Protein AF-A0A2Y9C8X8-F1 (afdb_monomer)

InterPro domains:
  IPR003369 Sec-independent protein translocase protein TatA/B/E [PF02416] (18-62)
  IPR006312 Sec-independe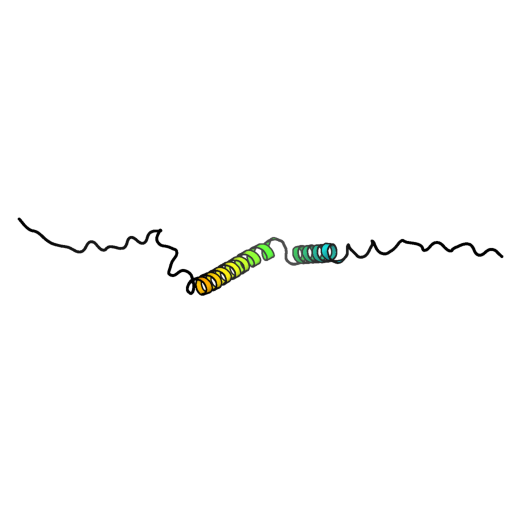nt protein translocase protein TatA/E [MF_00236] (16-81)

Solvent-accessible surface area (backbone atoms only — not comparable to full-atom values): 5957 Å² total; per-residue (Å²): 141,86,82,74,85,81,76,79,83,87,77,77,84,88,70,68,82,67,49,68,67,57,48,55,50,52,50,53,52,55,49,41,66,75,61,32,71,70,55,52,53,54,52,50,53,56,51,47,52,51,52,51,52,49,51,49,53,53,54,46,66,63,30,71,80,69,49,89,81,75,75,93,81,81,87,81,90,78,78,80,93,72,80,87,80,90,82,134

Radius of gyration: 32.61 Å; Cα contacts (8 Å, |Δi|>4): 4; chains: 1; bounding box: 114×44×56 Å

Sequence (88 aa):
MDQGPVRPLSGSIQMLNNIGLPGLLLIAVVVLVLFGRGKISSLMGEVGKGITAFKKGVSDGAKDDDEALADGTAARDVTPEAKEKDKV

pLDDT: mean 74.0, std 16.64, range [45.53, 95.5]

Mean predicted aligned error: 17.93 Å

Organism: NCBI:txid475081

Secondary structure (DSSP, 8-state):
-----------STTSSTTSHHHHHHHHHHHHHHHHHHHHHHHHHHHHHHHHHHHHHHHHHHTTTTT-TTS---S--------------

Foldseek 3Di:
DDDPDDDDPPDDPPPPVPCPVVVVVVVVVVCCVVCPPVNVVVVCVVVVVVVVVVVVVVVVVVCVVPPPPPDDDDDDPDDDPDDDDDDD

Structure (mmCIF, N/CA/C/O backbone):
data_AF-A0A2Y9C8X8-F1
#
_entry.id   AF-A0A2Y9C8X8-F1
#
loop_
_atom_site.group_PDB
_atom_site.id
_atom_site.type_symbol
_atom_site.label_atom_id
_atom_site.label_alt_id
_atom_site.label_comp_id
_atom_site.label_asym_id
_atom_site.label_entity_id
_atom_site.label_seq_id
_atom_site.pdbx_PDB_ins_code
_atom_site.Cartn_x
_atom_site.Cartn_y
_atom_site.Cartn_z
_atom_site.occupancy
_atom_site.B_iso_or_equiv
_atom_site.auth_seq_id
_atom_site.auth_comp_id
_atom_site.auth_asym_id
_atom_site.auth_atom_id
_atom_site.pdbx_PDB_model_num
ATOM 1 N N . MET A 1 1 ? 66.321 -11.878 -1.738 1.00 65.00 1 MET A N 1
ATOM 2 C CA . MET A 1 1 ? 65.643 -10.873 -0.902 1.00 65.00 1 MET A CA 1
ATOM 3 C C . MET A 1 1 ? 65.028 -9.856 -1.841 1.00 65.00 1 MET A C 1
ATOM 5 O O . MET A 1 1 ? 65.796 -9.130 -2.444 1.00 65.00 1 MET A O 1
ATOM 9 N N . ASP A 1 2 ? 63.715 -9.905 -2.059 1.00 66.56 2 ASP A N 1
ATOM 10 C CA . ASP A 1 2 ? 62.833 -8.727 -2.148 1.00 66.56 2 ASP A CA 1
ATOM 11 C C . ASP A 1 2 ? 61.417 -9.217 -2.492 1.00 66.56 2 ASP A C 1
ATOM 13 O O . ASP A 1 2 ? 61.094 -9.518 -3.636 1.00 66.56 2 ASP A O 1
ATOM 17 N N . GLN A 1 3 ? 60.597 -9.402 -1.463 1.00 58.78 3 GLN A N 1
ATOM 18 C CA . GLN A 1 3 ? 59.149 -9.542 -1.597 1.00 58.78 3 GLN A CA 1
ATOM 19 C C . GLN A 1 3 ? 58.584 -8.405 -0.754 1.00 58.78 3 GLN A C 1
ATOM 21 O O . GLN A 1 3 ? 58.366 -8.558 0.449 1.00 58.78 3 GLN A O 1
ATOM 26 N N . GLY A 1 4 ? 58.479 -7.224 -1.366 1.00 73.50 4 GLY A N 1
ATOM 27 C CA . GLY 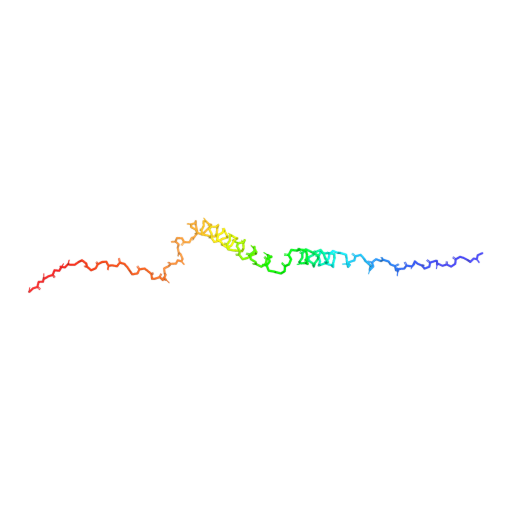A 1 4 ? 57.878 -6.053 -0.738 1.00 73.50 4 GLY A CA 1
ATOM 28 C C . GLY A 1 4 ? 56.428 -6.319 -0.302 1.00 73.50 4 GLY A C 1
ATOM 29 O O . GLY A 1 4 ? 55.785 -7.251 -0.794 1.00 73.50 4 GLY A O 1
ATOM 30 N N . PRO A 1 5 ? 55.888 -5.515 0.630 1.00 75.50 5 PRO A N 1
ATOM 31 C CA . PRO A 1 5 ? 54.563 -5.736 1.191 1.00 75.50 5 PRO A CA 1
ATOM 32 C C . PRO A 1 5 ? 53.486 -5.643 0.105 1.00 75.50 5 PRO A C 1
ATOM 34 O O . PRO A 1 5 ? 53.240 -4.585 -0.480 1.00 75.50 5 PRO A O 1
ATOM 37 N N . VAL A 1 6 ? 52.820 -6.770 -0.143 1.00 72.75 6 VAL A N 1
ATOM 38 C CA . VAL A 1 6 ? 51.627 -6.854 -0.986 1.00 72.75 6 VAL A CA 1
ATOM 39 C C . VAL A 1 6 ? 50.527 -5.982 -0.376 1.00 72.75 6 VAL A C 1
ATOM 41 O O . VAL A 1 6 ? 49.993 -6.273 0.693 1.00 72.75 6 VAL A O 1
ATOM 44 N N . ARG A 1 7 ? 50.209 -4.860 -1.032 1.00 74.69 7 ARG A N 1
ATOM 45 C CA . ARG A 1 7 ? 49.106 -3.987 -0.611 1.00 74.69 7 ARG A CA 1
ATOM 46 C C . ARG A 1 7 ? 47.786 -4.754 -0.749 1.00 74.69 7 ARG A C 1
ATOM 48 O O . ARG A 1 7 ? 47.523 -5.261 -1.841 1.00 74.69 7 ARG A O 1
ATOM 55 N N . PRO A 1 8 ? 46.929 -4.819 0.285 1.00 68.62 8 PRO A N 1
ATOM 56 C CA . PRO A 1 8 ? 45.600 -5.375 0.110 1.00 68.62 8 PRO A CA 1
ATOM 57 C C . PRO A 1 8 ? 44.780 -4.438 -0.784 1.00 68.62 8 PRO A C 1
ATOM 59 O O . PRO A 1 8 ? 44.681 -3.234 -0.533 1.00 68.62 8 PRO A O 1
ATOM 62 N N . LEU A 1 9 ? 44.192 -5.006 -1.837 1.00 68.44 9 LEU A N 1
ATOM 63 C CA . LEU A 1 9 ? 43.161 -4.374 -2.655 1.00 68.44 9 LEU A CA 1
ATOM 64 C C . LEU A 1 9 ? 41.925 -4.135 -1.775 1.00 68.44 9 LEU A C 1
ATOM 66 O O . LEU A 1 9 ? 41.026 -4.968 -1.689 1.00 68.44 9 LEU A O 1
ATOM 70 N N . SER A 1 10 ? 41.896 -2.988 -1.095 1.00 68.19 10 SER A N 1
ATOM 71 C CA . SER A 1 10 ? 40.689 -2.461 -0.460 1.00 68.19 10 SER A CA 1
ATOM 72 C C . SER A 1 10 ? 39.751 -1.961 -1.555 1.00 68.19 10 SER A C 1
ATOM 74 O O . SER A 1 10 ? 39.782 -0.802 -1.959 1.00 68.19 10 SER A O 1
ATOM 76 N N . GLY A 1 11 ? 38.959 -2.870 -2.105 1.00 67.38 11 GLY A N 1
ATOM 77 C CA . GLY A 1 11 ? 37.958 -2.534 -3.101 1.00 67.38 11 GLY A CA 1
ATOM 78 C C . GLY A 1 11 ? 37.051 -3.718 -3.328 1.00 67.38 11 GLY A C 1
ATOM 79 O O . GLY A 1 11 ? 37.401 -4.566 -4.136 1.00 67.38 11 GLY A O 1
ATOM 80 N N . SER A 1 12 ? 35.935 -3.791 -2.589 1.00 65.50 12 SER A N 1
ATOM 81 C CA . SER A 1 12 ? 34.736 -4.590 -2.939 1.00 65.50 12 SER A CA 1
ATOM 82 C C . SER A 1 12 ? 33.596 -4.560 -1.906 1.00 65.50 12 SER A C 1
ATOM 84 O O . SER A 1 12 ? 32.566 -5.178 -2.141 1.00 65.50 12 SER A O 1
ATOM 86 N N . ILE A 1 13 ? 33.695 -3.843 -0.779 1.00 59.03 13 ILE A N 1
ATOM 87 C CA . ILE A 1 13 ? 32.636 -3.891 0.261 1.00 59.03 13 ILE A CA 1
ATOM 88 C C . ILE A 1 13 ? 31.615 -2.736 0.130 1.00 59.03 13 ILE A C 1
ATOM 90 O O . ILE A 1 13 ? 3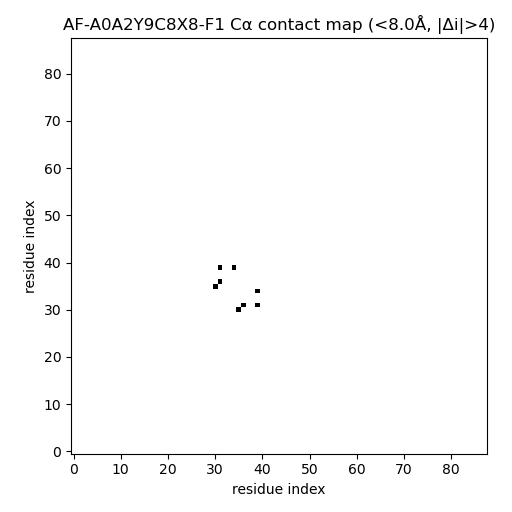0.666 -2.635 0.899 1.00 59.03 13 ILE A O 1
ATOM 94 N N . GLN A 1 14 ? 31.719 -1.907 -0.915 1.00 57.72 14 GLN A N 1
ATOM 95 C CA . GLN A 1 14 ? 30.770 -0.817 -1.198 1.00 57.72 14 GLN A CA 1
ATOM 96 C C . GLN A 1 14 ? 29.847 -1.096 -2.400 1.00 57.72 14 GLN A C 1
ATOM 98 O O . GLN A 1 14 ? 29.412 -0.178 -3.080 1.00 57.72 14 GLN A O 1
ATOM 103 N N . MET A 1 15 ? 29.548 -2.369 -2.684 1.00 61.16 15 MET A N 1
ATOM 104 C CA . MET A 1 15 ? 28.577 -2.779 -3.720 1.00 61.16 15 MET A CA 1
ATOM 105 C C . MET A 1 15 ? 27.314 -3.437 -3.130 1.00 61.16 15 MET A C 1
ATOM 107 O O . MET A 1 15 ? 26.310 -3.573 -3.821 1.00 61.16 15 MET A O 1
ATOM 111 N N . LEU A 1 16 ? 27.325 -3.814 -1.844 1.00 57.84 16 LEU A N 1
ATOM 112 C CA . LEU A 1 16 ? 26.256 -4.614 -1.224 1.00 57.84 16 LEU A CA 1
ATOM 113 C C . LEU A 1 16 ? 25.180 -3.782 -0.500 1.00 57.84 16 LEU A C 1
ATOM 115 O O . LEU A 1 16 ? 24.079 -4.264 -0.254 1.00 57.84 16 LEU A O 1
ATOM 119 N N . ASN A 1 17 ? 25.468 -2.514 -0.195 1.00 60.28 17 ASN A N 1
ATOM 120 C CA . ASN A 1 17 ? 24.535 -1.619 0.505 1.00 60.28 17 ASN A CA 1
ATOM 121 C C . ASN A 1 17 ? 23.347 -1.193 -0.391 1.00 60.28 17 ASN A C 1
ATOM 123 O O . ASN A 1 17 ? 22.299 -0.781 0.091 1.00 60.28 17 ASN A O 1
ATOM 127 N N . ASN A 1 18 ? 23.457 -1.373 -1.710 1.00 62.94 18 ASN A N 1
ATOM 128 C CA . ASN A 1 18 ? 22.454 -0.912 -2.669 1.00 62.94 18 ASN A CA 1
ATOM 129 C C . ASN A 1 18 ? 21.471 -2.006 -3.138 1.00 62.94 18 ASN A C 1
ATOM 131 O O . ASN A 1 18 ? 20.857 -1.858 -4.187 1.00 62.94 18 ASN A O 1
ATOM 135 N N . ILE A 1 19 ? 21.331 -3.126 -2.420 1.00 70.56 19 ILE A N 1
ATOM 136 C CA . ILE A 1 19 ? 20.457 -4.239 -2.855 1.00 70.56 19 ILE A CA 1
ATOM 137 C C . ILE A 1 19 ? 19.117 -4.264 -2.105 1.00 70.56 19 ILE A C 1
ATOM 139 O O . ILE A 1 19 ? 18.093 -4.581 -2.705 1.00 70.56 19 ILE A O 1
ATOM 143 N N . GLY A 1 20 ? 19.085 -3.875 -0.827 1.00 75.25 20 GLY A N 1
ATOM 144 C CA . GLY A 1 20 ? 17.869 -3.977 -0.010 1.00 75.25 20 GLY A CA 1
ATOM 145 C C . GLY A 1 20 ? 16.759 -3.015 -0.442 1.00 75.25 20 GLY A C 1
ATOM 146 O O . GLY A 1 20 ? 15.667 -3.436 -0.821 1.00 75.25 20 GLY A O 1
ATOM 147 N N . LEU A 1 21 ? 17.043 -1.710 -0.412 1.00 85.62 21 LEU A N 1
ATOM 148 C CA . LEU A 1 21 ? 16.053 -0.679 -0.740 1.00 85.62 21 LEU A CA 1
ATOM 149 C C . LEU A 1 21 ? 15.741 -0.598 -2.252 1.00 85.62 21 LEU A C 1
ATOM 151 O O . LEU A 1 21 ? 14.561 -0.536 -2.602 1.00 85.62 21 LEU A O 1
ATOM 155 N N . PRO A 1 22 ? 16.732 -0.666 -3.169 1.00 87.06 22 PRO A N 1
ATOM 156 C CA . PRO A 1 22 ? 16.462 -0.588 -4.610 1.00 87.06 22 PRO A CA 1
ATOM 157 C C . PRO A 1 22 ? 15.750 -1.827 -5.159 1.00 87.06 22 PRO A C 1
ATOM 159 O O . PRO A 1 22 ? 14.903 -1.699 -6.042 1.00 87.06 22 PRO A O 1
ATOM 162 N N . GLY A 1 23 ? 16.040 -3.015 -4.612 1.00 88.69 23 GLY A N 1
ATOM 163 C CA . GLY A 1 23 ? 15.356 -4.254 -4.987 1.00 88.69 23 GLY A CA 1
ATOM 164 C C . GLY A 1 23 ? 13.865 -4.222 -4.643 1.00 88.69 23 GLY A C 1
ATOM 165 O O . GLY A 1 23 ? 13.030 -4.570 -5.477 1.00 88.69 23 GLY A O 1
ATOM 166 N N . LEU A 1 24 ? 13.513 -3.723 -3.453 1.00 90.75 24 LEU A N 1
ATOM 167 C CA . LEU A 1 24 ? 12.114 -3.565 -3.042 1.00 90.75 24 LEU A CA 1
ATOM 168 C C . LEU A 1 24 ? 11.363 -2.549 -3.921 1.00 90.75 24 LEU A C 1
ATOM 170 O O . LEU A 1 24 ? 10.205 -2.772 -4.276 1.00 90.75 24 LEU A O 1
ATOM 174 N N . LEU A 1 25 ? 12.035 -1.468 -4.328 1.00 91.88 25 LEU A N 1
ATOM 175 C CA . LEU A 1 25 ? 11.482 -0.460 -5.237 1.00 91.88 25 LEU A CA 1
ATOM 176 C C . LEU A 1 25 ? 11.180 -1.056 -6.622 1.00 91.88 25 LEU A C 1
ATOM 178 O O . LEU A 1 25 ? 10.107 -0.823 -7.178 1.00 91.88 25 LEU A O 1
ATOM 182 N N . LEU A 1 26 ? 12.086 -1.885 -7.152 1.00 92.12 26 LEU A N 1
ATOM 183 C CA . LEU A 1 26 ? 11.892 -2.576 -8.428 1.00 92.12 26 LEU A CA 1
ATOM 184 C C . LEU A 1 26 ? 10.686 -3.527 -8.382 1.00 92.12 26 LEU A C 1
ATOM 186 O O . LEU A 1 26 ? 9.860 -3.514 -9.296 1.00 92.12 26 LEU A O 1
ATOM 190 N N . ILE A 1 27 ? 10.529 -4.286 -7.293 1.00 92.69 27 ILE A N 1
ATOM 191 C CA . ILE A 1 27 ? 9.365 -5.162 -7.085 1.00 92.69 27 ILE A CA 1
ATOM 192 C C . ILE A 1 27 ? 8.069 -4.340 -7.028 1.00 92.69 27 ILE A C 1
ATOM 194 O O . ILE A 1 27 ? 7.092 -4.690 -7.691 1.00 92.69 27 ILE A O 1
ATOM 198 N N . ALA A 1 28 ? 8.057 -3.222 -6.295 1.00 92.50 28 ALA A N 1
ATOM 199 C CA . ALA A 1 28 ? 6.887 -2.349 -6.194 1.00 92.50 28 ALA A CA 1
ATOM 200 C C . ALA A 1 28 ? 6.444 -1.800 -7.563 1.00 92.50 28 ALA A C 1
ATOM 202 O O . ALA A 1 28 ? 5.248 -1.769 -7.855 1.00 92.50 28 ALA A O 1
ATOM 203 N N . VAL A 1 29 ? 7.393 -1.425 -8.430 1.00 93.75 29 VAL A N 1
ATOM 204 C CA . VAL A 1 29 ? 7.102 -0.957 -9.796 1.00 93.75 29 VAL A CA 1
ATOM 205 C C . VAL A 1 29 ? 6.518 -2.078 -10.657 1.00 93.75 29 VAL A C 1
ATOM 207 O O . VAL A 1 29 ? 5.512 -1.863 -11.330 1.00 93.75 29 VAL A O 1
ATOM 210 N N . VAL A 1 30 ? 7.093 -3.283 -10.616 1.00 94.62 30 VAL A N 1
ATOM 211 C CA . VAL A 1 30 ? 6.588 -4.438 -11.383 1.00 94.62 30 VAL A CA 1
ATOM 212 C C . VAL A 1 30 ? 5.152 -4.782 -10.980 1.00 94.62 30 VAL A C 1
ATOM 214 O O . VAL A 1 30 ? 4.289 -4.959 -11.841 1.00 94.62 30 VAL A O 1
ATOM 217 N N . VAL A 1 31 ? 4.864 -4.806 -9.676 1.00 93.75 31 VAL A N 1
ATOM 218 C CA . VAL A 1 31 ? 3.507 -5.028 -9.153 1.00 93.75 31 VAL A CA 1
ATOM 219 C C . VAL A 1 31 ? 2.566 -3.903 -9.592 1.00 93.75 31 VAL A C 1
ATOM 221 O O . VAL A 1 31 ? 1.459 -4.175 -10.050 1.00 93.75 31 VAL A O 1
ATOM 224 N N . LEU A 1 32 ? 3.001 -2.642 -9.533 1.00 91.69 32 LEU A N 1
ATOM 225 C CA . LEU A 1 32 ? 2.196 -1.506 -9.986 1.00 91.69 32 LEU A CA 1
ATOM 226 C C . LEU A 1 32 ? 1.853 -1.581 -11.481 1.00 91.69 32 LEU A C 1
ATOM 228 O O . LEU A 1 32 ? 0.751 -1.193 -11.861 1.00 91.69 32 LEU A O 1
ATOM 232 N N . VAL A 1 33 ? 2.756 -2.090 -12.324 1.00 93.12 33 VAL A N 1
ATOM 233 C CA . VAL A 1 33 ? 2.513 -2.279 -13.765 1.00 93.12 33 VAL A CA 1
ATOM 234 C C . VAL A 1 33 ? 1.545 -3.438 -14.022 1.00 93.12 33 VAL A C 1
ATOM 236 O O . VAL A 1 33 ? 0.615 -3.282 -14.809 1.00 93.12 33 VAL A O 1
ATOM 239 N N . LEU A 1 34 ? 1.712 -4.573 -13.333 1.00 93.00 34 LEU A N 1
ATOM 240 C CA . LEU A 1 34 ? 0.851 -5.757 -13.479 1.00 93.00 34 LEU A CA 1
ATOM 241 C C . LEU A 1 34 ? -0.579 -5.518 -12.980 1.00 93.00 34 LEU A C 1
ATOM 243 O O . LEU A 1 34 ? -1.550 -5.933 -13.611 1.00 93.00 34 LEU A O 1
ATOM 247 N N . PHE A 1 35 ? -0.719 -4.859 -11.831 1.00 89.62 35 PHE A N 1
ATOM 248 C CA . PHE A 1 35 ? -2.018 -4.605 -11.211 1.00 89.62 35 PHE A CA 1
ATOM 249 C C . PHE A 1 35 ? -2.637 -3.269 -11.648 1.00 89.62 35 PHE A C 1
ATOM 251 O O . PHE A 1 35 ? -3.860 -3.119 -11.588 1.00 89.62 35 PHE A O 1
ATOM 258 N N . GLY A 1 36 ? -1.819 -2.328 -12.126 1.00 88.19 36 GLY A N 1
ATOM 259 C CA . GLY A 1 36 ? -2.215 -0.984 -12.539 1.00 88.19 36 GLY A CA 1
ATOM 260 C C . GLY A 1 36 ? -2.513 -0.049 -11.360 1.00 88.19 36 GLY A C 1
ATOM 261 O O . GLY A 1 36 ? -3.046 -0.459 -10.327 1.00 88.19 36 GLY A O 1
ATOM 262 N N . ARG A 1 37 ? -2.255 1.258 -11.533 1.00 82.12 37 ARG A N 1
ATOM 263 C CA . ARG A 1 37 ? -2.507 2.284 -10.494 1.00 82.12 37 ARG A CA 1
ATOM 264 C C . ARG A 1 37 ? -3.953 2.313 -9.979 1.00 82.12 37 ARG A C 1
ATOM 266 O O . ARG A 1 37 ? -4.178 2.566 -8.804 1.00 82.12 37 ARG A O 1
ATOM 273 N N . GLY A 1 38 ? -4.932 2.027 -10.842 1.00 86.69 38 GLY A N 1
ATOM 274 C CA . GLY A 1 38 ? -6.353 2.130 -10.497 1.00 86.69 38 GLY A CA 1
ATOM 275 C C . GLY A 1 38 ? -6.828 1.063 -9.507 1.00 86.69 38 GLY A C 1
ATOM 276 O O . GL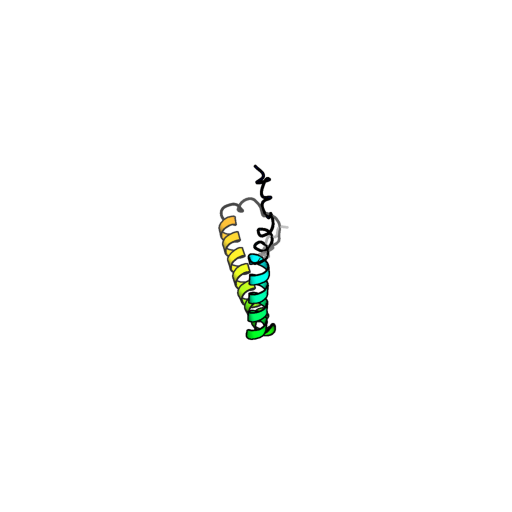Y A 1 38 ? -7.555 1.382 -8.569 1.00 86.69 38 GLY A O 1
ATOM 277 N N . LYS A 1 39 ? -6.388 -0.193 -9.670 1.00 87.94 39 LYS A N 1
ATOM 278 C CA . LYS A 1 39 ? -6.839 -1.297 -8.805 1.00 87.94 39 LYS A CA 1
ATOM 279 C C . LYS A 1 39 ? -6.198 -1.239 -7.421 1.00 87.94 39 LYS A C 1
ATOM 281 O O . LYS A 1 39 ? -6.877 -1.472 -6.427 1.00 87.94 39 LYS A O 1
ATOM 286 N N . ILE A 1 40 ? -4.920 -0.864 -7.349 1.00 89.00 40 ILE A N 1
ATOM 287 C CA . ILE A 1 40 ? -4.192 -0.725 -6.081 1.00 89.00 40 ILE A CA 1
ATOM 288 C C . ILE A 1 40 ? -4.761 0.420 -5.234 1.00 89.00 40 ILE A C 1
ATOM 290 O O . ILE A 1 40 ? -4.950 0.236 -4.036 1.00 89.00 40 ILE A O 1
ATOM 294 N N . SER A 1 41 ? -5.090 1.573 -5.830 1.00 89.38 41 SER A N 1
ATOM 295 C CA . SER A 1 41 ? -5.661 2.708 -5.088 1.00 89.38 41 SER A CA 1
ATOM 296 C C . SER A 1 41 ? -7.041 2.411 -4.497 1.00 89.38 41 SER A C 1
ATOM 298 O O . SER A 1 41 ? -7.303 2.812 -3.366 1.00 89.38 41 SER A O 1
ATOM 300 N N . SER A 1 42 ? -7.903 1.684 -5.217 1.00 89.75 42 SER A N 1
ATOM 301 C CA . SER A 1 42 ? -9.217 1.283 -4.691 1.00 89.75 42 SER A CA 1
ATOM 302 C C . SER A 1 42 ? -9.071 0.324 -3.504 1.00 89.75 42 SER A C 1
ATOM 304 O O . SER A 1 42 ? -9.630 0.578 -2.439 1.00 89.75 42 SER A O 1
ATOM 306 N N . LEU A 1 43 ? -8.230 -0.709 -3.648 1.00 90.81 43 LEU A N 1
ATOM 307 C CA . LEU A 1 43 ? -7.961 -1.686 -2.588 1.00 90.81 43 LEU A CA 1
ATOM 308 C C . LEU A 1 43 ? -7.299 -1.045 -1.363 1.00 90.81 43 LEU A C 1
ATOM 310 O O . LEU A 1 43 ? -7.699 -1.323 -0.238 1.00 90.81 43 LEU A O 1
ATOM 314 N N . MET A 1 44 ? -6.328 -0.149 -1.557 1.00 90.69 44 MET A N 1
ATOM 315 C CA . MET A 1 44 ? -5.718 0.579 -0.441 1.00 90.69 44 MET A CA 1
ATOM 316 C C . MET A 1 44 ? -6.694 1.525 0.258 1.00 90.69 44 MET A C 1
ATOM 318 O O . MET A 1 44 ? -6.561 1.741 1.458 1.00 90.69 44 MET A O 1
ATOM 322 N N . GLY A 1 45 ? -7.692 2.061 -0.447 1.00 92.50 45 GLY A N 1
ATOM 323 C CA . GLY A 1 45 ? -8.758 2.850 0.168 1.00 92.50 45 GLY A CA 1
ATOM 324 C C . GLY A 1 45 ? -9.649 2.016 1.094 1.00 92.50 45 GLY A C 1
ATOM 325 O O . GLY A 1 45 ? -9.948 2.440 2.210 1.00 92.50 45 GLY A O 1
ATOM 326 N N . GLU A 1 46 ? -10.049 0.820 0.659 1.00 94.00 46 GLU A N 1
ATOM 327 C CA . GLU A 1 46 ? -10.884 -0.098 1.449 1.00 94.00 46 GLU A CA 1
ATOM 328 C C . GLU A 1 46 ? -10.107 -0.712 2.624 1.00 94.00 46 GLU A C 1
ATOM 330 O O . GLU A 1 46 ? -10.577 -0.688 3.763 1.00 94.00 46 GLU A O 1
ATOM 335 N N . VAL A 1 47 ? -8.874 -1.166 2.378 1.00 94.50 47 VAL A N 1
ATOM 336 C CA . VAL A 1 47 ? -7.967 -1.687 3.413 1.00 94.50 47 VAL A CA 1
ATOM 337 C C . VAL A 1 47 ? -7.581 -0.589 4.405 1.00 94.50 47 VAL A C 1
ATOM 339 O O . VAL A 1 47 ? -7.586 -0.826 5.611 1.00 94.50 47 VAL A O 1
ATOM 342 N N . GLY A 1 48 ? -7.316 0.632 3.932 1.00 94.56 48 GLY A N 1
ATOM 343 C CA . GLY A 1 48 ? -6.999 1.781 4.779 1.00 94.56 48 GLY A CA 1
ATOM 344 C C . GLY A 1 48 ? -8.121 2.103 5.764 1.00 94.56 48 GLY A C 1
ATOM 345 O O . GLY A 1 48 ? -7.860 2.253 6.954 1.00 94.56 48 GLY A O 1
ATOM 346 N N . LYS A 1 49 ? -9.381 2.109 5.305 1.00 93.81 49 LYS A N 1
ATOM 347 C CA . LYS A 1 49 ? -10.551 2.281 6.184 1.00 93.81 49 LYS A CA 1
ATOM 348 C C . LYS A 1 49 ? -10.656 1.165 7.226 1.00 93.81 49 LYS A C 1
ATOM 350 O O . LYS A 1 49 ? -10.923 1.461 8.389 1.00 93.81 49 LYS A O 1
ATOM 355 N N . GLY A 1 50 ? -10.402 -0.087 6.836 1.00 95.50 50 GLY A N 1
ATOM 356 C CA . GLY A 1 50 ? -10.377 -1.230 7.754 1.00 95.50 50 GLY A CA 1
ATOM 357 C C . GLY A 1 50 ? -9.299 -1.100 8.834 1.00 95.50 50 GLY A C 1
ATOM 358 O O . GLY A 1 50 ? -9.590 -1.263 10.016 1.00 95.50 50 GLY A O 1
ATOM 359 N N . ILE A 1 51 ? -8.077 -0.717 8.449 1.00 95.19 51 ILE A N 1
ATOM 360 C CA . ILE A 1 51 ? -6.967 -0.486 9.386 1.00 95.19 51 ILE A CA 1
ATOM 361 C C . ILE A 1 51 ? -7.269 0.702 10.310 1.00 95.19 51 ILE A C 1
ATOM 363 O O . ILE A 1 51 ? -7.007 0.617 11.508 1.00 95.19 51 ILE A O 1
ATOM 367 N N . THR A 1 52 ? -7.843 1.799 9.802 1.00 92.75 52 THR A N 1
ATOM 368 C CA . THR A 1 52 ? -8.230 2.958 10.625 1.00 92.75 52 THR A CA 1
ATOM 369 C C . THR A 1 52 ? -9.320 2.602 11.632 1.00 92.75 52 THR A C 1
ATOM 371 O O . THR A 1 52 ? -9.201 2.971 12.799 1.00 92.75 52 THR A O 1
ATOM 374 N N . ALA A 1 53 ? -10.353 1.866 11.215 1.00 93.62 53 ALA A N 1
ATOM 375 C CA . ALA A 1 53 ? -11.421 1.414 12.103 1.00 93.62 53 ALA A CA 1
ATOM 376 C C . ALA A 1 53 ? -10.896 0.436 13.162 1.00 93.62 53 ALA A C 1
ATOM 378 O O . ALA A 1 53 ? -11.207 0.591 14.339 1.00 93.62 53 ALA A O 1
ATOM 379 N N . PHE A 1 54 ? -10.034 -0.506 12.766 1.00 93.56 54 PHE A N 1
ATOM 380 C CA . PHE A 1 54 ? -9.378 -1.429 13.689 1.00 93.56 54 PHE A CA 1
ATOM 381 C C . PHE A 1 54 ? -8.512 -0.679 14.700 1.00 93.56 54 PHE A C 1
ATOM 383 O O . PHE A 1 54 ? -8.637 -0.883 15.902 1.00 93.56 54 PHE A O 1
ATOM 390 N N . LYS A 1 55 ? -7.681 0.259 14.235 1.00 90.94 55 LYS A N 1
ATOM 391 C CA . LYS A 1 55 ? -6.828 1.048 15.121 1.00 90.94 55 LYS A CA 1
ATOM 392 C C . LYS A 1 55 ? -7.645 1.921 16.069 1.00 90.94 55 LYS A C 1
ATOM 394 O O . LYS A 1 55 ? -7.272 2.018 17.233 1.00 90.94 55 LYS A O 1
ATOM 399 N N . LYS A 1 56 ? -8.746 2.526 15.608 1.00 89.50 56 LYS A N 1
ATOM 400 C CA . LYS A 1 56 ? -9.653 3.306 16.460 1.00 89.50 56 LYS A CA 1
ATOM 401 C C . LYS A 1 56 ? -10.349 2.417 17.488 1.00 89.50 56 LYS A C 1
ATOM 403 O O . LYS A 1 56 ? -10.311 2.768 18.651 1.00 89.50 56 LYS A O 1
ATOM 408 N N . GLY A 1 57 ? -10.872 1.255 17.097 1.00 89.31 57 GLY A N 1
ATOM 409 C CA . GLY A 1 57 ? -11.489 0.304 18.028 1.00 89.31 57 GLY A CA 1
ATOM 410 C C . GLY A 1 57 ? -10.517 -0.238 19.080 1.00 89.31 57 GLY A C 1
ATOM 411 O O . GLY A 1 57 ? -10.869 -0.315 20.248 1.00 89.31 57 GLY A O 1
ATOM 412 N N . VAL A 1 58 ? -9.270 -0.539 18.699 1.00 90.50 58 VAL A N 1
ATOM 413 C CA . VAL A 1 58 ? -8.219 -0.953 19.650 1.00 90.50 58 VAL A CA 1
ATOM 414 C C . VAL A 1 58 ? -7.787 0.210 20.545 1.00 90.50 58 VAL A C 1
ATOM 416 O O . VAL A 1 58 ? -7.509 0.011 21.719 1.00 90.50 58 VAL A O 1
ATOM 419 N N . SER A 1 59 ? -7.730 1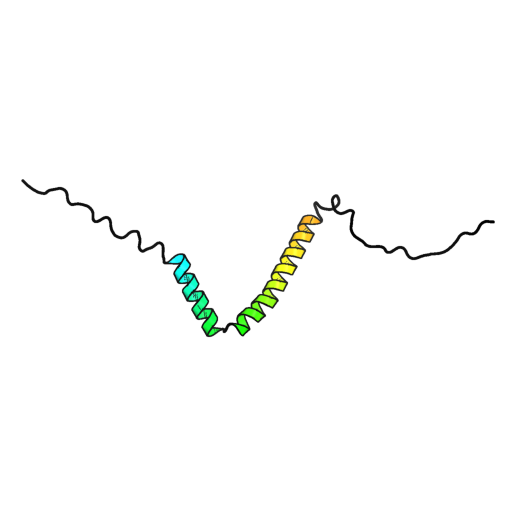.429 20.004 1.00 85.50 59 SER A N 1
ATOM 420 C CA . SER A 1 59 ? -7.342 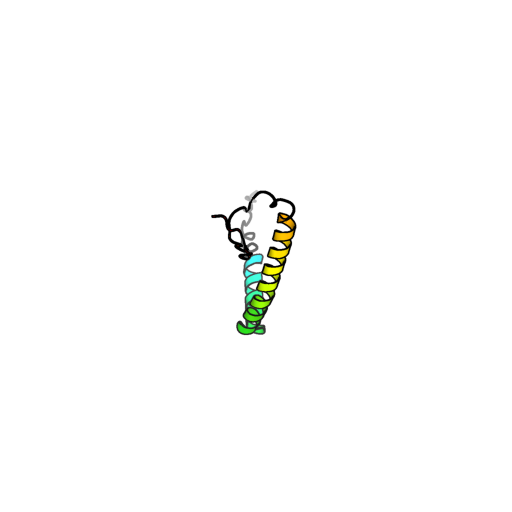2.616 20.771 1.00 85.50 59 SER A CA 1
ATOM 421 C C . SER A 1 59 ? -8.454 3.143 21.678 1.00 85.50 59 SER A C 1
ATOM 423 O O . SER A 1 59 ? -8.107 3.814 22.637 1.00 85.50 59 SER A O 1
ATOM 425 N N . ASP A 1 60 ? -9.733 2.923 21.363 1.00 81.38 60 ASP A N 1
ATOM 426 C CA . ASP A 1 60 ? -10.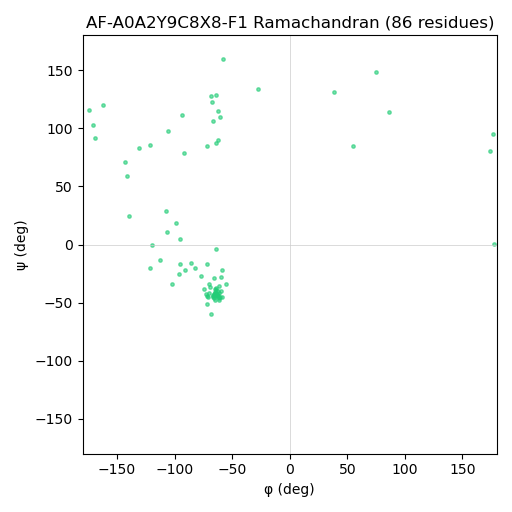869 3.151 22.275 1.00 81.38 60 ASP A CA 1
ATOM 427 C C . ASP A 1 60 ? -10.845 2.076 23.357 1.00 81.38 60 ASP A C 1
ATOM 429 O O . ASP A 1 60 ? -10.748 2.404 24.524 1.00 81.38 60 ASP A O 1
ATOM 433 N N . GLY A 1 61 ? -10.765 0.793 22.984 1.00 73.25 61 GLY A N 1
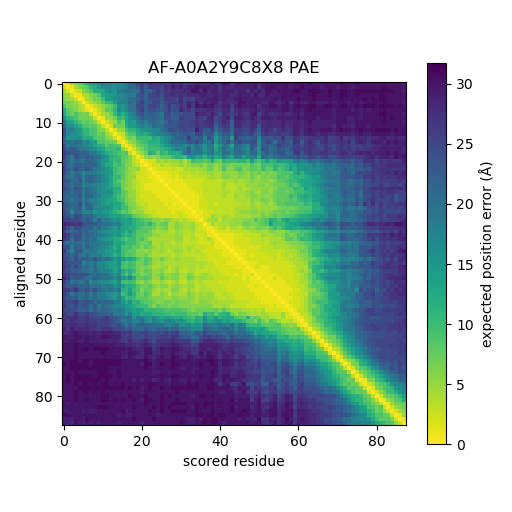ATOM 434 C CA . GLY A 1 61 ? -10.725 -0.298 23.962 1.00 73.25 61 GLY A CA 1
ATOM 435 C C . GLY A 1 61 ? -9.541 -0.234 24.934 1.00 73.25 61 GLY A C 1
ATOM 436 O O . GLY A 1 61 ? -9.661 -0.704 26.053 1.00 73.25 61 GLY A O 1
ATOM 437 N N . ALA A 1 62 ? -8.413 0.361 24.528 1.00 69.06 62 ALA A N 1
ATOM 438 C CA . ALA A 1 62 ? -7.271 0.621 25.407 1.00 69.06 62 ALA A CA 1
ATOM 439 C C . ALA A 1 62 ? -7.375 1.945 26.190 1.00 69.06 62 ALA A C 1
ATOM 441 O O . ALA A 1 62 ? -6.603 2.149 27.120 1.00 69.06 62 ALA A O 1
ATOM 442 N N . LYS A 1 63 ? -8.268 2.861 25.794 1.00 63.72 63 LYS A N 1
ATOM 443 C CA . LYS A 1 63 ? -8.526 4.123 26.503 1.00 63.72 63 LYS A CA 1
ATOM 444 C C . LYS A 1 63 ? -9.720 4.040 27.443 1.00 63.72 63 LYS A C 1
ATOM 446 O O . LYS A 1 63 ? -9.713 4.751 28.432 1.00 63.72 63 LYS A O 1
ATOM 451 N N . ASP A 1 64 ? -10.688 3.158 27.223 1.00 57.25 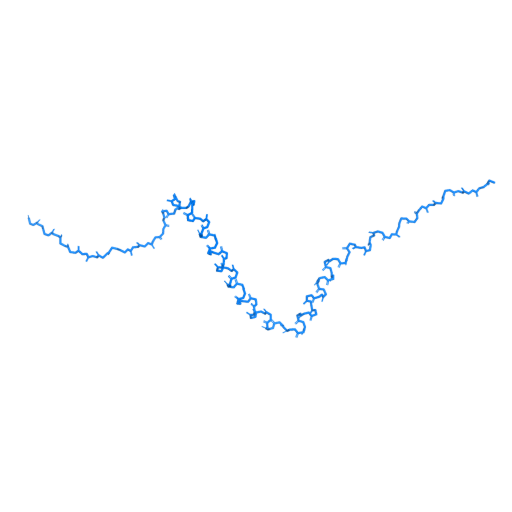64 ASP A N 1
ATOM 452 C CA . ASP A 1 64 ? -11.788 2.917 28.167 1.00 57.25 64 ASP A CA 1
ATOM 453 C C . ASP A 1 64 ? -11.291 2.463 29.562 1.00 57.25 64 ASP A C 1
ATOM 455 O O . ASP A 1 64 ? -11.982 2.691 30.553 1.00 57.25 64 ASP A O 1
ATOM 459 N N . ASP A 1 65 ? -10.070 1.919 29.665 1.00 55.19 65 ASP A N 1
ATOM 460 C CA . ASP A 1 65 ? -9.421 1.580 30.943 1.00 55.19 65 ASP A CA 1
ATOM 461 C C . ASP A 1 65 ? -8.718 2.783 31.634 1.00 55.19 65 ASP A C 1
ATOM 463 O O . ASP A 1 65 ? -8.516 2.753 32.849 1.00 55.19 65 ASP A O 1
ATOM 467 N N . ASP A 1 66 ? -8.390 3.864 30.906 1.00 53.53 66 ASP A N 1
ATOM 468 C CA . ASP A 1 66 ? -7.587 5.015 31.391 1.00 53.53 66 ASP A CA 1
ATOM 469 C C . ASP A 1 66 ? -8.320 6.383 31.308 1.00 53.53 66 ASP A C 1
ATOM 471 O O . ASP A 1 66 ? -7.966 7.336 32.002 1.00 53.53 66 ASP A O 1
ATOM 475 N N . GLU A 1 67 ? -9.369 6.516 30.490 1.00 51.12 67 GLU A N 1
ATOM 476 C CA . GLU A 1 67 ? -9.944 7.801 30.052 1.00 51.12 67 GLU A CA 1
ATOM 477 C C . GLU A 1 67 ? -11.292 8.144 30.713 1.00 51.12 67 GLU A C 1
ATOM 479 O O . GLU A 1 67 ? -11.924 9.146 30.382 1.00 51.12 67 GLU A O 1
ATOM 484 N N . ALA A 1 68 ? -11.696 7.403 31.753 1.00 51.09 68 ALA A N 1
ATOM 485 C CA . ALA A 1 68 ? -12.814 7.790 32.625 1.00 51.09 68 ALA A CA 1
ATOM 486 C C . ALA A 1 68 ? -12.565 9.102 33.414 1.00 51.09 68 ALA A C 1
ATOM 488 O O . ALA A 1 68 ? -13.454 9.568 34.127 1.00 51.09 68 ALA A O 1
ATOM 489 N N . LEU A 1 69 ? -11.376 9.713 33.306 1.00 50.56 69 LEU A N 1
ATOM 490 C CA . LEU A 1 69 ? -10.992 10.925 34.042 1.00 50.56 69 LEU A CA 1
ATOM 491 C C . LEU A 1 69 ? -10.637 12.148 33.174 1.00 50.56 69 LEU A C 1
ATOM 493 O O . LEU A 1 69 ? -10.330 13.189 33.754 1.00 50.56 69 LEU A O 1
ATOM 497 N N . ALA A 1 70 ? -10.680 12.086 31.835 1.00 53.62 70 ALA A N 1
ATOM 498 C CA . ALA A 1 70 ? -10.065 13.145 31.018 1.00 53.62 70 ALA A CA 1
ATOM 499 C C . ALA A 1 70 ? -10.820 13.622 29.762 1.00 53.62 70 ALA A C 1
ATOM 501 O O . ALA A 1 70 ? -10.181 14.200 28.891 1.00 53.62 70 ALA A O 1
ATOM 502 N N . ASP A 1 71 ? -12.148 13.492 29.659 1.00 46.22 71 ASP A N 1
ATOM 503 C CA . ASP A 1 71 ? -12.884 14.261 28.635 1.00 46.22 71 ASP A CA 1
ATOM 504 C C . ASP A 1 71 ? -14.252 14.751 29.122 1.00 46.22 71 ASP A C 1
ATOM 506 O O . ASP A 1 71 ? -15.324 14.301 28.727 1.00 46.22 71 ASP A O 1
ATOM 510 N N . GLY A 1 72 ? -14.206 15.724 30.029 1.00 58.34 72 GLY A N 1
ATOM 511 C CA . GLY A 1 72 ? -15.303 16.655 30.231 1.00 58.34 72 GLY A CA 1
ATOM 512 C C . GLY A 1 72 ? -15.101 17.886 29.355 1.00 58.34 72 GLY A C 1
ATOM 513 O O . GLY A 1 72 ? -14.641 18.887 29.885 1.00 58.34 72 GLY A O 1
ATOM 514 N N . THR A 1 73 ? -15.406 17.829 28.049 1.00 52.78 73 THR A N 1
ATOM 515 C CA . THR A 1 73 ? -15.884 18.986 27.250 1.00 52.78 73 THR A CA 1
ATOM 516 C C . THR A 1 73 ? -16.012 18.686 25.745 1.00 52.78 73 THR A C 1
ATOM 518 O O . THR A 1 73 ? -15.215 19.161 24.946 1.00 52.78 73 THR A O 1
ATOM 521 N N . ALA A 1 74 ? -17.097 18.044 25.306 1.00 54.88 74 ALA A N 1
ATOM 522 C CA . ALA A 1 74 ? -17.781 18.460 24.071 1.00 54.88 74 ALA A CA 1
ATOM 523 C C . ALA A 1 74 ? -19.118 17.731 23.876 1.00 54.88 74 ALA A C 1
ATOM 525 O O . ALA A 1 74 ? -19.186 16.609 23.388 1.00 54.88 74 ALA A O 1
ATOM 526 N N . ALA A 1 75 ? -20.190 18.463 24.177 1.00 56.50 75 ALA A N 1
ATOM 527 C CA . ALA A 1 75 ? -21.461 18.432 23.457 1.00 56.50 75 ALA A CA 1
ATOM 528 C C . ALA A 1 75 ? -22.161 17.070 23.286 1.00 56.50 75 ALA A C 1
ATOM 530 O O . ALA A 1 75 ? -22.184 16.486 22.202 1.00 56.50 75 ALA A O 1
ATOM 531 N N . ARG A 1 76 ? -22.927 16.678 24.309 1.00 57.25 76 ARG A N 1
ATOM 532 C CA . ARG A 1 76 ? -24.242 16.060 24.087 1.00 57.25 76 ARG A CA 1
ATOM 533 C C . ARG A 1 76 ? -25.283 16.744 24.962 1.00 57.25 76 ARG A C 1
ATOM 535 O O . ARG A 1 76 ? -25.600 16.292 26.054 1.00 57.25 76 ARG A O 1
ATOM 542 N N . ASP A 1 77 ? -25.773 17.867 24.450 1.00 56.53 77 ASP A N 1
ATOM 543 C CA . ASP A 1 77 ? -27.008 18.490 24.908 1.00 56.53 77 ASP A CA 1
ATOM 544 C C . ASP A 1 77 ? -28.176 17.557 24.553 1.00 56.53 77 ASP A C 1
ATOM 546 O O . ASP A 1 77 ? -28.503 17.365 23.383 1.00 56.53 77 ASP A O 1
ATOM 550 N N . VAL A 1 78 ? -28.728 16.888 25.565 1.00 54.62 78 VAL A N 1
ATOM 551 C CA . VAL A 1 78 ? -29.936 16.056 25.472 1.00 54.62 78 VAL A CA 1
ATOM 552 C C . VAL A 1 78 ? -30.775 16.240 26.736 1.00 54.62 78 VAL A C 1
ATOM 554 O O . VAL A 1 78 ? -31.043 15.292 27.467 1.00 54.62 78 VAL A O 1
ATOM 557 N N . THR A 1 79 ? -31.193 17.475 27.020 1.00 45.53 79 THR A N 1
ATOM 558 C CA . THR A 1 79 ? -32.261 17.702 28.004 1.00 45.53 79 THR A CA 1
ATOM 559 C C . THR A 1 79 ? -33.600 17.783 27.270 1.00 45.53 79 THR A C 1
ATOM 561 O O . THR A 1 79 ? -33.825 18.745 26.537 1.00 45.53 79 THR A O 1
ATOM 564 N N . PRO A 1 80 ? -34.510 16.803 27.426 1.00 51.06 80 PRO A N 1
ATOM 565 C CA . PRO A 1 80 ? -35.890 16.985 27.007 1.00 51.06 80 PRO A CA 1
ATOM 566 C C . PRO A 1 80 ? -36.543 18.037 27.915 1.00 51.06 80 PRO A C 1
ATOM 568 O O . PRO A 1 80 ? -36.570 17.871 29.134 1.00 51.06 80 PRO A O 1
ATOM 571 N N . GLU A 1 81 ? -37.075 19.114 27.330 1.00 57.09 81 GLU A N 1
ATOM 572 C CA . GLU A 1 81 ? -37.927 20.081 28.031 1.00 57.09 81 GLU A CA 1
ATOM 573 C C . GLU A 1 81 ? -39.207 19.384 28.526 1.00 57.09 81 GLU A C 1
ATOM 575 O O . GLU A 1 81 ? -40.225 19.306 27.837 1.00 57.09 81 GLU A O 1
ATOM 580 N N . ALA A 1 82 ? -39.154 18.848 29.743 1.00 52.84 82 ALA A N 1
ATOM 581 C CA . ALA A 1 82 ? -40.304 18.332 30.467 1.00 52.84 82 ALA A CA 1
ATOM 582 C C . ALA A 1 82 ? -40.684 19.303 31.595 1.00 52.84 82 ALA A C 1
ATOM 584 O O . ALA A 1 82 ? -40.100 19.289 32.671 1.00 52.84 82 ALA A O 1
ATOM 585 N N . LYS A 1 83 ? -41.681 20.136 31.281 1.00 52.75 83 LYS A N 1
ATOM 586 C CA . LYS A 1 83 ? -42.814 20.585 32.111 1.00 52.75 83 LYS A CA 1
ATOM 587 C C . LYS A 1 83 ? -42.622 20.888 33.616 1.00 52.75 83 LYS A C 1
ATOM 589 O O . LYS A 1 83 ? -42.339 20.010 34.420 1.00 52.75 83 LYS A O 1
ATOM 594 N N . GLU A 1 84 ? -43.154 22.071 33.954 1.00 54.94 84 GLU A N 1
ATOM 595 C CA . GLU A 1 84 ? -43.939 22.402 35.163 1.00 54.94 84 GLU A CA 1
ATOM 596 C C . GLU A 1 84 ? -43.155 22.808 36.428 1.00 54.94 84 GLU A C 1
ATOM 598 O O . GLU A 1 84 ? -42.536 21.984 37.095 1.00 54.94 84 GLU A O 1
ATOM 603 N N . LYS A 1 85 ? -43.303 24.074 36.852 1.00 50.59 85 LYS A N 1
ATOM 604 C CA . LYS A 1 85 ? -44.249 24.437 37.928 1.00 50.59 85 LYS A CA 1
ATOM 605 C C . LYS A 1 85 ? -44.345 25.948 38.153 1.00 50.59 85 LYS A C 1
ATOM 607 O O . LYS A 1 85 ? -43.402 26.612 38.567 1.00 50.59 85 LYS A O 1
ATOM 612 N N . ASP A 1 86 ? -45.554 26.421 37.879 1.00 65.31 86 ASP A N 1
ATOM 613 C CA . ASP A 1 86 ? -46.283 27.502 38.534 1.00 65.31 86 ASP A CA 1
ATOM 614 C C . ASP A 1 86 ? -45.887 27.704 40.008 1.00 65.31 86 ASP A C 1
ATOM 616 O O . ASP A 1 86 ? -45.896 26.734 40.773 1.00 65.31 86 ASP A O 1
ATOM 620 N N . LYS A 1 87 ? -45.667 28.957 40.427 1.00 53.16 87 LYS A N 1
ATOM 621 C CA . LYS A 1 87 ? -46.491 29.517 41.503 1.00 53.16 87 LYS A CA 1
ATOM 622 C C . LYS A 1 87 ? -46.427 31.046 41.572 1.00 53.16 87 LYS A C 1
ATOM 624 O O . LYS A 1 87 ? -45.370 31.636 41.782 1.00 53.16 87 LYS A O 1
ATOM 629 N N . VAL A 1 88 ? -47.624 31.600 41.409 1.00 50.62 88 VAL A N 1
ATOM 630 C CA . VAL A 1 88 ? -48.174 32.870 41.907 1.00 50.62 88 VAL A CA 1
ATOM 631 C C . VAL A 1 88 ? -47.735 33.299 43.307 1.00 50.62 88 VAL A C 1
ATOM 633 O O . VAL A 1 88 ? -47.552 32.418 44.189 1.00 50.62 88 VAL A O 1
#